Protein AF-A0A5C6A1I2-F1 (afdb_monomer)

pLDDT: mean 94.16, std 8.54, range [47.97, 98.5]

Foldseek 3Di:
DDDDDQPLNPDPVLVVLVVVLVVLVVVLVVQDDPRVVVSVVSNCVSVVVSVVSSVVSVD

Organism: NCBI:txid2714738

Secondary structure (DSSP, 8-state):
--PPPPGGGG-HHHHHHHHHHHHHHHHHTT--GGGHHHHHHHHHHHHHHHHHHHHHHT-

InterPro domains:
  IPR036583 23S rRNA-intervening sequence superfamily [G3DSA:1.20.1440.60] (2-59)
  IPR036583 23S rRNA-intervening sequence superfamily [SSF158446] (8-55)

Sequence (59 aa):
MNDPVFEHDRLDVYRLFLEDVSAAFEISKSLSGLHRHARDQWLRAAQSIPLNLAEDNGK

Mean predicted aligned error: 3.75 Å

Structure (mmCIF, N/CA/C/O backbone):
data_AF-A0A5C6A1I2-F1
#
_entry.id   AF-A0A5C6A1I2-F1
#
loop_
_atom_site.group_PDB
_atom_site.id
_atom_site.type_symbol
_atom_site.label_atom_id
_atom_site.label_alt_id
_atom_site.label_comp_id
_atom_site.label_asym_id
_atom_site.label_entity_id
_atom_site.label_seq_id
_atom_site.pdbx_PDB_ins_code
_atom_site.Cartn_x
_atom_site.Cartn_y
_at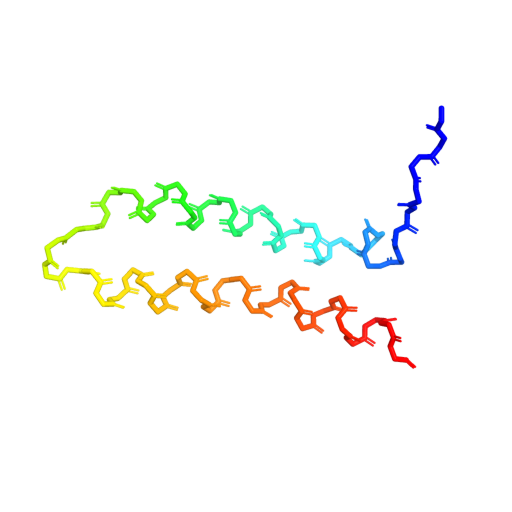om_site.Cartn_z
_atom_site.occupancy
_atom_site.B_iso_or_equiv
_atom_site.auth_seq_id
_atom_site.auth_comp_id
_atom_site.auth_asym_id
_atom_site.auth_atom_id
_atom_site.pdbx_PDB_model_num
ATOM 1 N N . MET A 1 1 ? 1.077 17.830 -22.629 1.00 47.97 1 MET A N 1
ATOM 2 C CA . MET A 1 1 ? 2.303 17.577 -21.846 1.00 47.97 1 MET A CA 1
A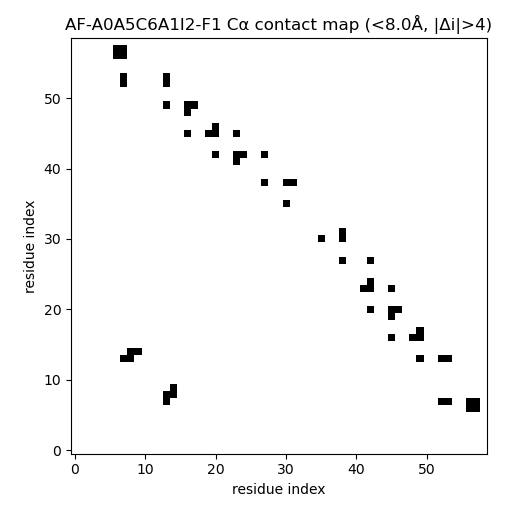TOM 3 C C . MET A 1 1 ? 2.353 16.070 -21.693 1.00 47.97 1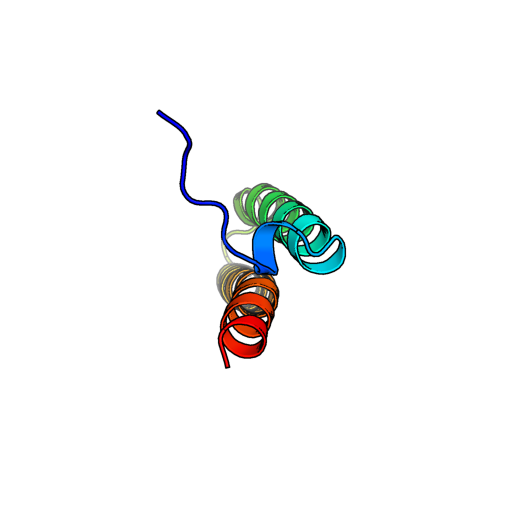 MET A C 1
ATOM 5 O O . MET A 1 1 ? 1.342 15.531 -21.271 1.00 47.97 1 MET A O 1
ATOM 9 N N . ASN A 1 2 ? 3.392 15.388 -22.178 1.00 71.19 2 ASN A N 1
ATOM 10 C CA . ASN A 1 2 ? 3.512 13.952 -21.918 1.00 71.19 2 ASN A CA 1
ATOM 11 C C . ASN A 1 2 ? 4.070 13.816 -20.508 1.00 71.19 2 ASN A C 1
ATOM 13 O O . ASN A 1 2 ? 5.188 14.275 -20.264 1.00 71.19 2 ASN A O 1
ATOM 17 N N . ASP A 1 3 ? 3.274 13.258 -19.602 1.00 75.38 3 ASP A N 1
ATOM 18 C CA . ASP A 1 3 ? 3.752 12.929 -18.268 1.00 75.38 3 ASP A CA 1
ATOM 19 C C . ASP A 1 3 ? 4.915 11.931 -18.388 1.00 75.38 3 ASP A C 1
ATOM 21 O O . ASP A 1 3 ? 4.876 11.039 -19.249 1.00 75.38 3 ASP A O 1
ATOM 25 N N . PRO A 1 4 ? 5.985 12.093 -17.591 1.00 78.56 4 PRO A N 1
ATOM 26 C CA . PRO A 1 4 ? 7.059 11.116 -17.561 1.00 78.56 4 PRO A CA 1
ATOM 27 C C . PRO A 1 4 ? 6.490 9.766 -17.112 1.00 78.56 4 PRO A C 1
ATOM 29 O O . PRO A 1 4 ? 5.853 9.673 -16.068 1.00 78.56 4 PRO A O 1
ATOM 32 N N . VAL A 1 5 ? 6.713 8.732 -17.925 1.00 84.62 5 VAL A N 1
ATOM 33 C CA . VAL A 1 5 ? 6.336 7.349 -17.608 1.00 84.62 5 VAL A CA 1
ATOM 34 C C . VAL A 1 5 ? 7.531 6.685 -16.945 1.00 84.62 5 VAL A C 1
ATOM 36 O O . VAL A 1 5 ? 8.584 6.569 -17.582 1.00 84.62 5 VAL A O 1
ATOM 39 N N . PHE A 1 6 ? 7.376 6.240 -15.701 1.00 90.12 6 PHE A N 1
ATOM 40 C CA . PHE A 1 6 ? 8.399 5.444 -15.035 1.00 90.12 6 PHE A CA 1
ATOM 41 C C . PHE A 1 6 ? 8.374 4.008 -15.574 1.00 90.12 6 PHE A C 1
ATOM 43 O O . PHE A 1 6 ? 7.338 3.506 -16.008 1.00 90.12 6 PHE A O 1
ATOM 50 N N . GLU A 1 7 ? 9.518 3.323 -15.593 1.00 91.12 7 GLU A N 1
ATOM 51 C CA . GLU A 1 7 ? 9.587 1.969 -16.163 1.00 91.12 7 GLU A CA 1
ATOM 52 C C . GLU A 1 7 ? 8.694 0.975 -15.408 1.00 91.12 7 GLU A C 1
ATOM 54 O O . GLU A 1 7 ? 8.000 0.173 -16.039 1.00 91.12 7 GLU A O 1
ATOM 59 N N . HIS A 1 8 ? 8.601 1.107 -14.083 1.00 93.44 8 HIS A N 1
ATOM 60 C CA . HIS A 1 8 ? 7.728 0.282 -13.254 1.00 93.44 8 HIS A CA 1
ATOM 61 C C . HIS A 1 8 ? 6.239 0.494 -13.563 1.00 93.44 8 HIS A C 1
ATOM 63 O O . HIS A 1 8 ? 5.463 -0.448 -13.420 1.00 93.44 8 HIS A O 1
ATOM 69 N N . ASP A 1 9 ? 5.837 1.652 -14.106 1.00 93.00 9 ASP A N 1
ATOM 70 C CA . ASP A 1 9 ? 4.453 1.899 -14.543 1.00 93.00 9 ASP A CA 1
ATOM 71 C C . ASP A 1 9 ? 4.033 0.987 -15.703 1.00 93.00 9 ASP A C 1
ATOM 73 O O . ASP A 1 9 ? 2.845 0.880 -16.025 1.00 93.00 9 ASP A O 1
ATOM 77 N N . ARG A 1 10 ? 4.995 0.340 -16.373 1.00 93.81 10 ARG A N 1
ATOM 78 C CA . ARG A 1 10 ? 4.755 -0.625 -17.453 1.00 93.81 10 ARG A CA 1
ATOM 79 C C . ARG A 1 10 ? 4.633 -2.063 -16.955 1.00 93.81 10 ARG A C 1
ATOM 81 O O . ARG A 1 10 ? 4.214 -2.913 -17.734 1.00 93.81 10 ARG A O 1
ATOM 88 N N . LEU A 1 11 ? 4.985 -2.342 -15.700 1.00 95.38 11 LEU A N 1
ATOM 89 C CA . LEU A 1 11 ? 4.913 -3.681 -15.127 1.00 95.38 11 LEU A CA 1
ATOM 90 C C . LEU A 1 11 ? 3.473 -3.994 -14.709 1.00 95.38 11 LEU A C 1
ATOM 92 O O . LEU A 1 11 ? 2.910 -3.332 -13.838 1.00 95.38 11 LEU A O 1
ATOM 96 N N . ASP A 1 12 ? 2.892 -5.05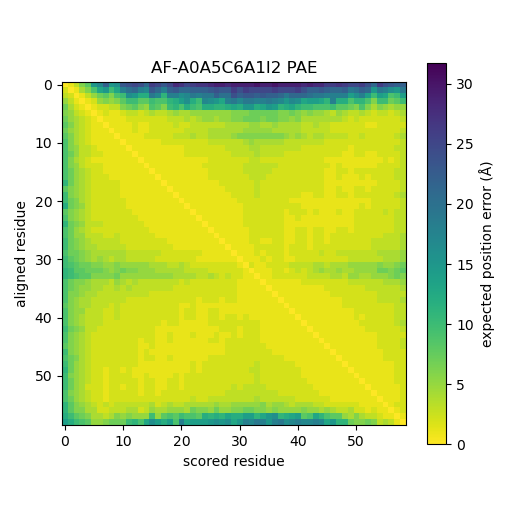3 -15.272 1.00 96.69 12 ASP A N 1
ATOM 97 C CA . ASP A 1 12 ? 1.535 -5.483 -14.906 1.00 96.69 12 ASP A CA 1
ATOM 98 C C . ASP A 1 12 ? 1.433 -5.824 -13.414 1.00 96.69 12 ASP A C 1
ATOM 100 O O . ASP A 1 12 ? 0.457 -5.476 -12.754 1.00 96.69 12 ASP A O 1
ATOM 104 N N . VAL A 1 13 ? 2.487 -6.423 -12.850 1.00 95.94 13 VAL A N 1
ATOM 105 C CA . VAL A 1 13 ? 2.570 -6.713 -11.412 1.00 95.94 13 VAL A CA 1
ATOM 106 C C . VAL A 1 13 ? 2.537 -5.444 -10.558 1.00 95.94 13 VAL A C 1
ATOM 108 O O . VAL A 1 13 ? 1.876 -5.426 -9.524 1.00 95.94 13 VAL A O 1
ATOM 111 N N . TYR A 1 14 ? 3.184 -4.361 -10.995 1.00 97.31 14 TYR A N 1
ATOM 112 C CA . TYR A 1 14 ? 3.160 -3.090 -10.273 1.00 97.31 14 TYR A CA 1
ATOM 113 C C . TYR A 1 14 ? 1.745 -2.498 -10.265 1.00 97.31 14 TYR A C 1
ATOM 115 O O . TYR A 1 14 ? 1.243 -2.110 -9.212 1.00 97.31 14 TYR A O 1
ATOM 123 N N . ARG A 1 15 ? 1.060 -2.520 -11.416 1.00 97.06 15 ARG A N 1
ATOM 124 C CA . ARG A 1 15 ? -0.329 -2.049 -11.551 1.00 97.06 15 ARG A CA 1
ATOM 125 C C . ARG A 1 15 ? -1.301 -2.849 -10.685 1.00 97.06 15 ARG A C 1
ATOM 127 O O . ARG A 1 15 ? -2.109 -2.247 -9.987 1.00 97.06 15 ARG A O 1
ATOM 134 N N . LEU A 1 16 ? -1.173 -4.178 -10.663 1.00 98.00 16 LEU A N 1
ATOM 135 C CA . LEU A 1 16 ? -1.977 -5.045 -9.793 1.00 98.00 16 LEU A CA 1
ATOM 136 C C . LEU A 1 16 ? -1.800 -4.690 -8.313 1.00 98.00 16 LEU A C 1
ATOM 138 O O . LEU A 1 16 ? -2.774 -4.648 -7.566 1.00 98.00 16 LEU A O 1
ATOM 142 N N . PHE A 1 17 ? -0.577 -4.383 -7.879 1.00 97.94 17 PHE A N 1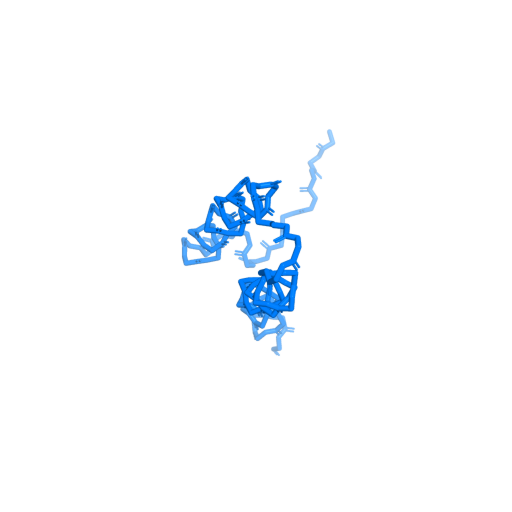
ATOM 143 C CA . PHE A 1 17 ? -0.349 -3.964 -6.497 1.00 97.94 17 PHE A CA 1
ATOM 144 C C . PHE A 1 17 ? -0.840 -2.544 -6.196 1.00 97.94 17 PHE A C 1
ATOM 146 O O . PHE A 1 17 ? -1.202 -2.273 -5.054 1.00 97.94 17 PHE A O 1
ATOM 153 N N . LEU A 1 18 ? -0.925 -1.645 -7.181 1.00 97.81 18 LEU A N 1
ATOM 154 C CA . LEU A 1 18 ? -1.617 -0.364 -6.988 1.00 97.81 18 LEU A CA 1
ATOM 155 C C . LEU A 1 18 ? -3.123 -0.562 -6.762 1.00 97.81 18 LEU A C 1
ATOM 157 O O . LEU A 1 18 ? -3.702 0.096 -5.894 1.00 97.81 18 LEU A O 1
ATOM 161 N N . GLU A 1 19 ? -3.750 -1.484 -7.496 1.00 98.12 19 GLU A N 1
ATOM 162 C CA . GLU A 1 19 ? -5.151 -1.865 -7.277 1.00 98.12 19 GLU A CA 1
ATOM 163 C C . GLU A 1 19 ? -5.349 -2.498 -5.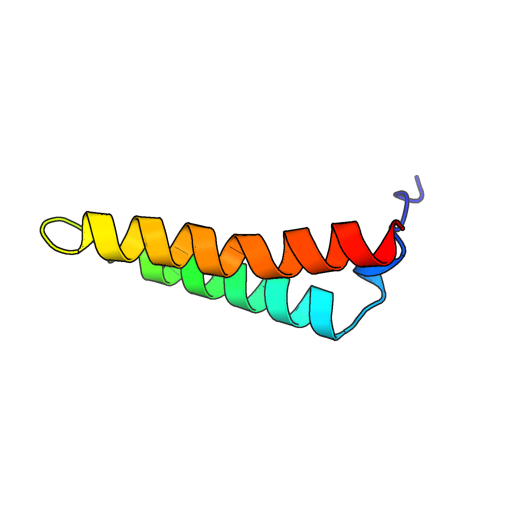892 1.00 98.12 19 GLU A C 1
ATOM 165 O O . GLU A 1 19 ? -6.275 -2.120 -5.172 1.00 98.12 19 GLU A O 1
ATOM 170 N N . ASP A 1 20 ? -4.441 -3.385 -5.471 1.00 97.81 20 ASP A N 1
ATOM 171 C CA . ASP A 1 20 ? -4.464 -3.991 -4.134 1.00 97.81 20 ASP A CA 1
ATOM 172 C C . ASP A 1 20 ? -4.311 -2.943 -3.021 1.00 97.81 20 ASP A C 1
ATOM 174 O O . ASP A 1 20 ? -5.088 -2.931 -2.066 1.00 97.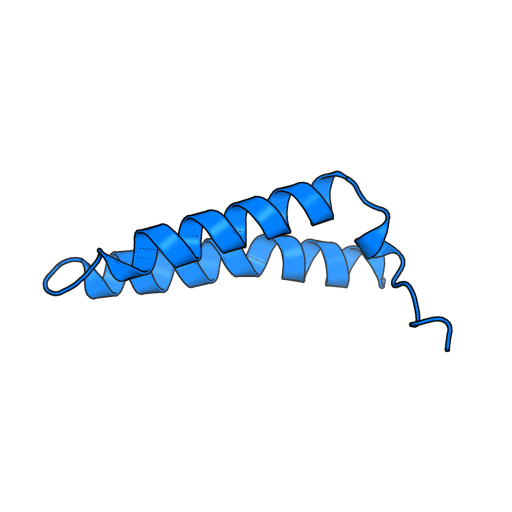81 20 ASP A O 1
ATOM 178 N N . VAL A 1 21 ? -3.386 -1.986 -3.165 1.00 98.50 21 VAL A N 1
ATOM 179 C CA . VAL A 1 21 ? -3.239 -0.865 -2.219 1.00 98.50 21 VAL A CA 1
ATOM 180 C C . VAL A 1 21 ? -4.512 -0.025 -2.151 1.00 98.50 21 VAL A C 1
ATOM 182 O O . VAL A 1 21 ? -4.919 0.380 -1.058 1.00 98.50 21 VAL A O 1
ATOM 185 N N . SER A 1 22 ? -5.161 0.227 -3.291 1.00 98.44 22 SER A N 1
ATOM 186 C CA . SER A 1 22 ? -6.438 0.942 -3.332 1.00 98.44 22 SER A CA 1
ATOM 187 C C . SER A 1 22 ? -7.529 0.177 -2.574 1.00 98.44 22 SER A C 1
ATOM 189 O O . SER A 1 22 ? -8.191 0.750 -1.704 1.00 98.44 22 SER A O 1
ATOM 191 N N . ALA A 1 23 ? -7.660 -1.130 -2.812 1.00 98.19 23 ALA A N 1
ATOM 192 C CA . ALA A 1 23 ? -8.620 -1.982 -2.115 1.00 98.19 23 ALA A CA 1
ATOM 193 C C . ALA A 1 23 ? -8.340 -2.060 -0.603 1.00 98.19 23 ALA A C 1
ATOM 195 O O . ALA A 1 23 ? -9.251 -1.884 0.213 1.00 98.19 23 ALA A O 1
ATOM 196 N N . ALA A 1 24 ? -7.077 -2.255 -0.214 1.00 97.94 24 ALA A N 1
ATOM 197 C CA . ALA A 1 24 ? -6.648 -2.269 1.180 1.00 97.94 24 ALA A CA 1
ATOM 198 C C . ALA A 1 24 ? -6.964 -0.938 1.876 1.00 97.94 24 ALA A C 1
ATOM 200 O O . ALA A 1 24 ? -7.448 -0.930 3.012 1.00 97.94 24 ALA A O 1
ATOM 201 N N . PHE A 1 25 ? -6.759 0.193 1.193 1.00 98.25 25 PHE A N 1
ATOM 202 C CA . PHE A 1 25 ? -7.118 1.509 1.710 1.00 98.25 25 PHE A CA 1
ATOM 203 C C . PHE A 1 25 ? -8.622 1.651 1.948 1.00 98.25 25 PHE A C 1
ATOM 205 O O . PHE A 1 25 ? -9.017 2.089 3.030 1.00 98.25 25 PHE A O 1
ATOM 212 N N . GLU A 1 26 ? -9.466 1.241 1.002 1.00 98.50 26 GLU A N 1
ATOM 213 C CA . GLU A 1 26 ? -10.920 1.311 1.178 1.00 98.50 26 GLU A CA 1
ATOM 214 C C . GLU A 1 26 ? -11.403 0.458 2.357 1.00 98.50 26 GLU A C 1
ATOM 216 O O . GLU A 1 26 ? -12.147 0.949 3.209 1.00 98.50 26 GLU A O 1
ATOM 221 N N . ILE A 1 27 ? -10.906 -0.775 2.492 1.00 97.38 27 ILE A N 1
ATOM 222 C CA . ILE A 1 27 ? -11.248 -1.652 3.625 1.00 97.38 27 ILE A CA 1
ATOM 223 C C . ILE A 1 27 ? -10.718 -1.068 4.943 1.00 97.38 27 ILE A C 1
ATOM 225 O O . ILE A 1 27 ? -11.382 -1.135 5.978 1.00 97.38 27 ILE A O 1
ATOM 229 N N . SER A 1 28 ? -9.542 -0.437 4.934 1.00 97.81 28 SER A N 1
ATOM 230 C CA . SER A 1 28 ? -8.946 0.144 6.142 1.00 97.81 28 SER A CA 1
ATOM 231 C C . SER A 1 28 ? -9.839 1.192 6.816 1.00 97.81 28 SER A C 1
ATOM 233 O O . SER A 1 28 ? -9.793 1.335 8.041 1.00 97.81 28 SER A O 1
ATOM 235 N N . LYS A 1 29 ? -10.694 1.884 6.046 1.00 97.56 29 LYS A N 1
ATOM 236 C CA . LYS A 1 29 ? -11.618 2.905 6.560 1.00 97.56 29 LYS A CA 1
ATOM 237 C C . LYS A 1 29 ? -12.648 2.324 7.52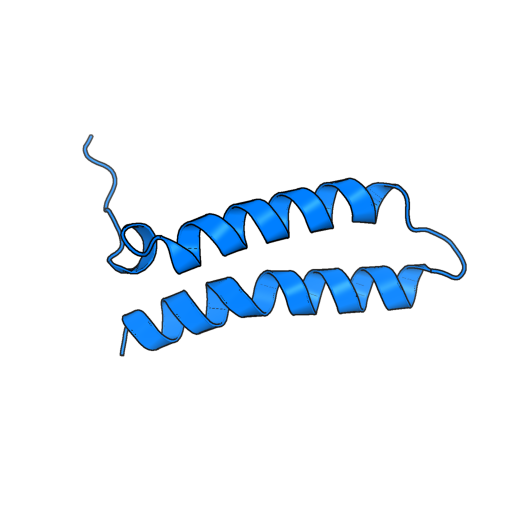7 1.00 97.56 29 LYS A C 1
ATOM 239 O O . LYS A 1 29 ? -13.073 3.030 8.440 1.00 97.56 29 LYS A O 1
ATOM 244 N N . SER A 1 30 ? -13.022 1.050 7.375 1.00 97.31 30 SER A N 1
ATOM 245 C CA . SER A 1 30 ? -13.943 0.376 8.299 1.00 97.31 30 SER A CA 1
ATOM 246 C C . SER A 1 30 ? -13.242 -0.218 9.526 1.00 97.31 30 SER A C 1
ATOM 248 O O . SER A 1 30 ? -13.906 -0.586 10.495 1.00 97.31 30 SER A O 1
ATOM 250 N N . LEU A 1 31 ? -11.908 -0.311 9.525 1.00 97.62 31 LEU A N 1
ATOM 251 C CA . LEU A 1 31 ? -11.135 -0.867 10.634 1.00 97.62 31 LEU A CA 1
ATOM 252 C C . LEU A 1 31 ? -10.810 0.223 11.667 1.00 97.62 31 LEU A C 1
ATOM 254 O O . LEU A 1 31 ? -10.075 1.181 11.412 1.00 97.62 31 LEU A O 1
ATOM 258 N N . SER A 1 32 ? -11.349 0.074 12.875 1.00 95.62 32 SER A N 1
ATOM 259 C CA . SER A 1 32 ? -11.184 1.042 13.963 1.00 95.62 32 SER A CA 1
ATOM 260 C C . SER A 1 32 ? -11.107 0.359 15.335 1.00 95.62 32 SER A C 1
ATOM 262 O O . SER A 1 32 ? -11.150 -0.869 15.439 1.00 95.62 32 SER A O 1
ATOM 264 N N . GLY A 1 33 ? -10.921 1.151 16.396 1.00 97.25 33 GLY A N 1
ATOM 265 C CA . GLY A 1 33 ? -10.847 0.651 17.771 1.00 97.25 33 GLY A CA 1
ATOM 266 C C . GLY A 1 33 ? -9.734 -0.382 17.956 1.00 97.25 33 GLY A C 1
ATOM 267 O O . GLY A 1 33 ? -8.573 -0.113 17.643 1.00 97.25 33 GLY A O 1
ATOM 268 N N . LEU A 1 34 ? -10.110 -1.574 18.424 1.00 97.44 34 LEU A N 1
ATOM 269 C CA . LEU A 1 34 ? -9.200 -2.696 18.678 1.00 97.44 34 LEU A CA 1
ATOM 270 C C . LEU A 1 34 ? -8.428 -3.148 17.425 1.00 97.44 34 LEU A C 1
ATOM 272 O O . LEU A 1 34 ? -7.339 -3.703 17.545 1.00 97.44 34 LEU A O 1
ATOM 276 N N . HIS A 1 35 ? -8.940 -2.865 16.223 1.00 97.75 35 HIS A N 1
ATOM 277 C CA . HIS A 1 35 ? -8.291 -3.230 14.960 1.00 97.75 35 HIS A CA 1
ATOM 278 C C . HIS A 1 35 ? -7.309 -2.178 14.435 1.00 97.75 35 HIS A C 1
ATOM 280 O O . HIS A 1 35 ? -6.666 -2.420 13.415 1.00 97.75 35 HIS A O 1
ATOM 286 N N . ARG A 1 36 ? -7.154 -1.024 15.108 1.00 97.81 36 ARG A N 1
ATOM 287 C CA . ARG A 1 36 ? -6.279 0.073 14.650 1.00 97.81 36 ARG A CA 1
ATOM 288 C C . ARG A 1 36 ? -4.868 -0.414 14.316 1.00 97.81 36 ARG A C 1
ATOM 290 O O . ARG A 1 36 ? -4.357 -0.102 13.250 1.00 97.81 36 ARG A O 1
ATOM 297 N N . HIS A 1 37 ? -4.255 -1.195 15.203 1.00 98.06 37 HIS A N 1
ATOM 298 C CA . HIS A 1 37 ? -2.885 -1.666 14.994 1.00 98.06 37 HIS A CA 1
ATOM 299 C C . HIS A 1 37 ? -2.771 -2.632 13.812 1.00 98.06 37 HIS A C 1
ATOM 301 O O . HIS A 1 37 ? -1.833 -2.520 13.029 1.00 98.06 37 HIS A O 1
ATOM 307 N N . ALA A 1 38 ? -3.740 -3.538 13.650 1.00 98.06 38 ALA A N 1
ATOM 308 C CA . ALA A 1 38 ? -3.779 -4.458 12.517 1.00 98.06 38 ALA A CA 1
ATOM 309 C C . ALA A 1 38 ? -3.963 -3.703 11.193 1.00 98.06 38 ALA A C 1
ATOM 311 O O . ALA A 1 38 ? -3.240 -3.961 10.237 1.00 98.06 38 ALA A O 1
ATOM 312 N N . ARG A 1 39 ? -4.865 -2.715 11.165 1.00 98.38 39 ARG A N 1
ATOM 313 C CA . ARG A 1 39 ? -5.064 -1.825 10.017 1.00 98.38 39 ARG A CA 1
ATOM 314 C C . ARG A 1 39 ? -3.776 -1.102 9.632 1.00 98.38 39 ARG A C 1
ATOM 316 O O . ARG A 1 39 ? -3.404 -1.108 8.465 1.00 98.38 39 ARG A O 1
ATOM 323 N N . ASP A 1 40 ? -3.109 -0.477 10.599 1.00 98.19 40 ASP A N 1
ATOM 324 C CA . ASP A 1 40 ? -1.912 0.323 10.332 1.00 98.19 40 ASP A CA 1
ATOM 325 C C . ASP A 1 40 ? -0.753 -0.556 9.820 1.00 98.19 40 ASP A C 1
ATOM 327 O O . ASP A 1 40 ? -0.007 -0.142 8.934 1.00 98.19 40 ASP A O 1
ATOM 331 N N . GLN A 1 41 ? -0.616 -1.783 10.339 1.00 98.25 41 GLN A N 1
ATOM 332 C CA . GLN A 1 41 ? 0.358 -2.759 9.834 1.00 98.25 41 GLN A CA 1
ATOM 333 C C . GLN A 1 41 ? 0.008 -3.245 8.428 1.00 98.25 41 GLN A C 1
ATOM 335 O O . GLN A 1 41 ? 0.875 -3.296 7.559 1.00 98.25 41 GLN A O 1
ATOM 340 N N . TRP A 1 42 ? -1.262 -3.560 8.187 1.00 98.19 42 TRP A N 1
ATOM 341 C CA . TRP A 1 42 ? -1.716 -4.033 6.888 1.00 98.19 42 TRP A CA 1
ATOM 342 C C . TRP A 1 42 ? -1.532 -2.976 5.794 1.00 98.19 42 TRP A C 1
ATOM 344 O O . TRP A 1 42 ? -0.986 -3.294 4.743 1.00 98.19 42 TRP A O 1
ATOM 354 N N . LEU A 1 43 ? -1.871 -1.709 6.064 1.00 98.31 43 LEU A N 1
ATOM 355 C CA . LEU A 1 43 ? -1.640 -0.608 5.122 1.00 98.31 43 LEU A CA 1
ATOM 356 C C . LEU A 1 43 ? -0.157 -0.430 4.786 1.00 98.31 43 LEU A C 1
ATOM 358 O O . LEU A 1 43 ? 0.182 -0.250 3.619 1.00 98.31 43 LEU A O 1
ATOM 362 N N . ARG A 1 44 ? 0.732 -0.508 5.785 1.00 98.44 44 ARG A N 1
ATOM 363 C CA . ARG A 1 44 ? 2.181 -0.442 5.537 1.00 98.44 44 ARG A CA 1
ATOM 364 C C . ARG A 1 44 ? 2.663 -1.605 4.681 1.00 98.44 44 ARG A C 1
ATOM 366 O O . ARG A 1 44 ? 3.436 -1.384 3.756 1.00 98.44 44 ARG A O 1
ATOM 373 N N . ALA A 1 45 ? 2.210 -2.821 4.978 1.00 98.31 45 ALA A N 1
ATOM 374 C CA . ALA A 1 45 ? 2.590 -4.000 4.214 1.00 98.31 45 ALA A CA 1
ATOM 375 C C . ALA A 1 45 ? 2.110 -3.898 2.759 1.00 98.31 45 ALA A C 1
ATOM 377 O O . ALA A 1 45 ? 2.926 -4.052 1.854 1.00 98.31 45 ALA A O 1
ATOM 378 N N . AL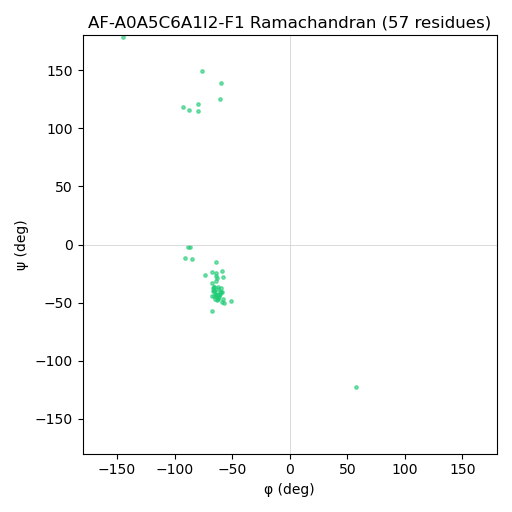A A 1 46 ? 0.841 -3.540 2.532 1.00 98.25 46 ALA A N 1
ATOM 379 C CA . ALA A 1 46 ? 0.286 -3.359 1.192 1.00 98.25 46 ALA A CA 1
ATOM 380 C C . ALA A 1 46 ? 1.075 -2.309 0.392 1.00 98.25 46 ALA A C 1
ATOM 382 O O . ALA A 1 46 ? 1.491 -2.569 -0.732 1.00 98.25 46 ALA A O 1
ATOM 383 N N . GLN A 1 47 ? 1.365 -1.150 0.995 1.00 98.31 47 GLN A N 1
ATOM 384 C CA . GLN A 1 47 ? 2.126 -0.076 0.344 1.00 98.31 47 GLN A CA 1
ATOM 385 C C . GLN A 1 47 ? 3.589 -0.446 0.072 1.00 98.31 47 GLN A C 1
ATOM 387 O O . GLN A 1 47 ? 4.151 0.001 -0.925 1.00 98.31 47 GLN A O 1
ATOM 392 N N . SER A 1 48 ? 4.217 -1.260 0.927 1.00 98.44 48 SER A N 1
ATOM 393 C CA . SER A 1 48 ? 5.629 -1.629 0.763 1.00 98.44 48 SER A CA 1
ATOM 394 C C . SER A 1 48 ? 5.913 -2.430 -0.507 1.00 98.44 48 SER A C 1
ATOM 396 O O . SER A 1 48 ? 7.014 -2.346 -1.039 1.00 98.44 48 SER A O 1
ATOM 398 N N . ILE A 1 49 ? 4.934 -3.177 -1.023 1.00 97.44 49 ILE A N 1
ATOM 399 C CA . ILE A 1 49 ? 5.130 -4.036 -2.194 1.00 97.44 49 ILE A CA 1
ATOM 400 C C . ILE A 1 49 ? 5.387 -3.219 -3.473 1.00 97.44 49 ILE A C 1
ATOM 402 O O . ILE A 1 49 ? 6.450 -3.406 -4.069 1.00 97.44 49 ILE A O 1
ATOM 406 N N . PRO A 1 50 ? 4.502 -2.293 -3.904 1.00 97.56 50 PRO A N 1
ATOM 407 C CA . PRO A 1 50 ? 4.773 -1.471 -5.082 1.00 97.56 50 PRO A CA 1
ATOM 408 C C . PRO A 1 50 ? 5.983 -0.553 -4.876 1.00 97.56 50 PRO A C 1
ATOM 410 O O . PRO A 1 50 ? 6.723 -0.319 -5.826 1.00 97.56 50 PRO A O 1
ATOM 413 N N . LEU A 1 51 ? 6.240 -0.089 -3.646 1.00 97.31 51 LEU A N 1
ATOM 414 C CA . LEU A 1 51 ? 7.451 0.668 -3.308 1.00 97.31 51 LEU A CA 1
ATOM 415 C C . LEU A 1 51 ? 8.726 -0.134 -3.599 1.00 97.31 51 LEU A C 1
ATOM 417 O O . LEU A 1 51 ? 9.607 0.357 -4.299 1.00 97.31 51 LEU A O 1
ATOM 421 N N . ASN A 1 52 ? 8.794 -1.380 -3.127 1.00 96.88 52 ASN A N 1
ATOM 422 C CA . ASN A 1 52 ? 9.947 -2.246 -3.359 1.00 96.88 52 ASN A CA 1
ATOM 423 C C . ASN A 1 52 ? 10.102 -2.613 -4.842 1.00 96.88 52 ASN A C 1
ATOM 425 O O . ASN A 1 52 ? 11.223 -2.662 -5.332 1.00 96.88 52 ASN A O 1
ATOM 429 N N . LEU A 1 53 ? 8.999 -2.840 -5.566 1.00 95.69 53 LEU A N 1
ATOM 430 C CA . LEU A 1 53 ? 9.036 -3.102 -7.012 1.00 95.69 53 LEU A CA 1
ATOM 431 C C . LEU A 1 53 ? 9.561 -1.897 -7.800 1.00 95.69 53 LEU A C 1
ATOM 433 O O . LEU A 1 53 ? 10.372 -2.065 -8.708 1.00 95.69 53 LEU A O 1
ATOM 437 N N . ALA A 1 54 ? 9.109 -0.690 -7.454 1.00 95.69 54 ALA A N 1
ATOM 438 C CA . ALA A 1 54 ? 9.585 0.537 -8.078 1.00 95.69 54 ALA A CA 1
ATOM 439 C C . ALA A 1 54 ? 11.069 0.794 -7.777 1.00 95.69 54 ALA A C 1
ATOM 441 O O . ALA A 1 54 ? 11.803 1.201 -8.675 1.00 95.69 54 ALA A O 1
ATOM 442 N N . GLU A 1 55 ? 11.515 0.539 -6.540 1.00 95.38 55 GLU A N 1
ATOM 443 C CA . GLU A 1 55 ? 12.924 0.664 -6.154 1.00 95.38 55 GLU A CA 1
ATOM 444 C C . GLU A 1 55 ? 13.807 -0.350 -6.891 1.00 95.38 55 GLU A C 1
ATOM 446 O O . GLU A 1 55 ? 14.851 0.026 -7.416 1.00 95.38 55 GLU A O 1
ATOM 451 N N . ASP A 1 56 ? 13.396 -1.619 -6.943 1.00 92.81 56 ASP A N 1
ATOM 452 C CA . ASP A 1 56 ? 14.156 -2.686 -7.603 1.00 92.81 56 ASP A CA 1
ATOM 453 C C . ASP A 1 56 ? 14.249 -2.473 -9.116 1.00 92.81 56 ASP A C 1
ATOM 455 O O . ASP A 1 56 ? 15.309 -2.651 -9.702 1.00 92.81 56 ASP A O 1
ATOM 459 N N . ASN A 1 57 ? 13.172 -2.000 -9.748 1.00 91.19 57 ASN A N 1
ATOM 460 C CA . ASN A 1 57 ? 13.185 -1.664 -11.168 1.00 91.19 57 ASN A CA 1
ATOM 461 C C . ASN A 1 57 ? 14.070 -0.447 -11.502 1.00 91.19 57 ASN A C 1
ATOM 463 O O . ASN A 1 57 ? 14.509 -0.320 -12.639 1.00 91.19 57 ASN A O 1
ATOM 467 N N . GLY A 1 58 ? 14.321 0.442 -10.537 1.00 82.44 58 GLY A N 1
ATOM 468 C CA . GLY A 1 58 ? 15.194 1.606 -10.709 1.00 82.44 58 GLY A CA 1
ATOM 469 C C . GLY A 1 58 ? 16.684 1.351 -10.441 1.00 82.44 58 GLY A C 1
ATOM 470 O O . GLY A 1 58 ? 17.464 2.300 -10.557 1.00 82.44 58 GLY A O 1
ATOM 471 N N . LYS A 1 59 ? 17.072 0.132 -10.041 1.00 79.31 59 LYS A N 1
ATOM 472 C CA . LYS A 1 59 ? 18.470 -0.294 -9.839 1.00 79.31 59 LYS A CA 1
ATOM 473 C C . LYS A 1 59 ? 19.089 -0.812 -11.132 1.00 79.31 59 LYS A C 1
ATOM 475 O O . LYS A 1 59 ? 20.294 -0.528 -11.324 1.00 79.31 59 LYS A O 1
#

Solvent-accessible surface area (backbone atoms only — not comparable to full-atom values): 3467 Å² total; per-residue (Å²): 132,84,74,88,77,57,76,46,79,71,36,66,70,41,52,53,37,52,53,48,34,51,52,52,52,62,56,41,74,78,46,52,79,94,38,38,65,58,39,58,52,48,52,52,55,45,50,45,52,43,51,51,50,45,54,61,70,72,109

Nearest PDB structures (foldseek):
  8glv-assembly1_H0  TM=7.503E-01  e=8.805E+00  Chlamydomonas reinhardtii
  1ku9-assembly1_B  TM=6.395E-01  e=6.869E+00  Methanocaldococcus jannaschii

Radius of gyration: 13.96 Å; Cα contacts (8 Å, |Δi|>4): 30; chains: 1; bounding box: 32×24×41 Å